Protein AF-T1C3K1-F1 (afdb_monomer_lite)

Foldseek 3Di:
DDDPPPDDDDDDDDDDDDDDDDDDDDDDDDDDDDDDDDDDDDDDDDPDDDDDDDDDDDPPPPDPVVDDDDDDCRVCVVCVCVPQVDDDPSSVVSVVVVVVVVVVVCVVVVVDVDDDWDQDPPRDIDD

Structure (mmCIF, N/CA/C/O backbone):
data_AF-T1C3K1-F1
#
_entry.id   AF-T1C3K1-F1
#
loop_
_atom_site.group_PDB
_atom_site.id
_atom_site.type_symbol
_atom_site.label_atom_id
_atom_site.label_alt_id
_atom_site.label_comp_id
_atom_site.label_asym_id
_atom_site.label_entity_id
_atom_site.label_seq_id
_atom_site.pdbx_PDB_ins_code
_atom_site.Cartn_x
_atom_site.Cartn_y
_atom_site.Cartn_z
_atom_site.occupancy
_atom_site.B_iso_or_equiv
_atom_site.auth_seq_id
_atom_site.auth_comp_id
_atom_site.auth_asym_id
_atom_site.auth_atom_id
_atom_site.pdbx_PDB_model_num
ATOM 1 N N . MET A 1 1 ? -3.202 -14.501 36.777 1.00 48.72 1 MET A N 1
ATOM 2 C CA . MET A 1 1 ? -2.554 -13.468 35.946 1.00 48.72 1 MET A CA 1
ATOM 3 C C . MET A 1 1 ? -1.063 -13.653 36.103 1.00 48.72 1 MET A C 1
ATOM 5 O O . MET A 1 1 ? -0.541 -13.315 37.153 1.00 48.72 1 MET A O 1
ATOM 9 N N . ASN A 1 2 ? -0.425 -14.287 35.120 1.00 43.59 2 ASN A N 1
ATOM 10 C CA . ASN A 1 2 ? 1.030 -14.353 35.027 1.00 43.59 2 ASN A CA 1
ATOM 11 C C . ASN A 1 2 ? 1.414 -13.533 33.800 1.00 43.59 2 ASN A C 1
ATOM 13 O O . ASN A 1 2 ? 1.020 -13.887 32.689 1.00 43.59 2 ASN A O 1
ATOM 17 N N . ASP A 1 3 ? 2.127 -12.434 34.025 1.00 54.56 3 ASP A N 1
ATOM 18 C CA . ASP A 1 3 ? 2.601 -11.555 32.965 1.00 54.56 3 ASP A CA 1
ATOM 19 C C . ASP A 1 3 ? 3.676 -12.254 32.135 1.00 54.56 3 ASP A C 1
ATOM 21 O O . ASP A 1 3 ? 4.715 -12.688 32.639 1.00 54.56 3 ASP A O 1
ATOM 25 N N . LEU A 1 4 ? 3.415 -12.328 30.831 1.00 58.00 4 LEU A N 1
ATOM 26 C CA . LEU A 1 4 ? 4.240 -12.989 29.820 1.00 58.00 4 LEU A CA 1
ATOM 27 C C . LEU A 1 4 ? 5.596 -12.288 29.568 1.00 58.00 4 LEU A C 1
ATOM 29 O O . LEU A 1 4 ? 6.382 -12.755 28.752 1.00 58.00 4 LEU A O 1
ATOM 33 N N . PHE A 1 5 ? 5.880 -11.175 30.256 1.00 58.09 5 PHE A N 1
ATOM 34 C CA . PHE A 1 5 ? 7.026 -10.296 29.985 1.00 58.09 5 PHE A CA 1
ATOM 35 C C . PHE A 1 5 ? 8.079 -10.235 31.098 1.00 58.09 5 PHE A C 1
ATOM 37 O O . PHE A 1 5 ? 9.056 -9.500 30.978 1.00 58.09 5 PHE A O 1
ATOM 44 N N . SER A 1 6 ? 7.958 -11.034 32.161 1.00 56.94 6 SER A N 1
ATOM 45 C CA . SER A 1 6 ? 8.904 -10.964 33.287 1.00 56.94 6 SER A CA 1
ATOM 46 C C . SER A 1 6 ? 10.234 -11.716 33.071 1.00 56.94 6 SER A C 1
ATOM 48 O O . SER A 1 6 ? 10.998 -11.868 34.023 1.00 56.94 6 SER A O 1
ATOM 50 N N . ALA A 1 7 ? 10.530 -12.194 31.856 1.00 63.53 7 ALA A N 1
ATOM 51 C CA . ALA A 1 7 ? 11.691 -13.051 31.578 1.00 63.53 7 ALA A CA 1
ATOM 52 C C . ALA A 1 7 ? 12.528 -12.630 30.354 1.00 63.53 7 ALA A C 1
ATOM 54 O O . ALA A 1 7 ? 13.121 -13.482 29.692 1.00 63.53 7 ALA A O 1
ATOM 55 N N . LEU A 1 8 ? 12.612 -11.332 30.041 1.00 63.31 8 LEU A N 1
ATOM 56 C CA . LEU A 1 8 ? 13.563 -10.865 29.028 1.00 63.31 8 LEU A CA 1
ATOM 57 C C . LEU A 1 8 ? 14.970 -10.705 29.651 1.00 63.31 8 LEU A C 1
ATOM 59 O O . LEU A 1 8 ? 15.097 -10.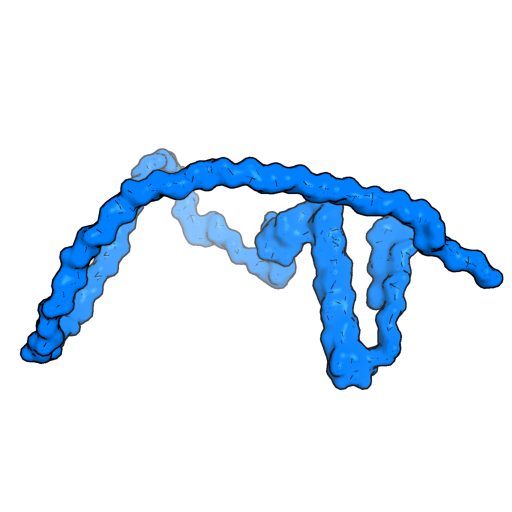026 30.674 1.00 63.31 8 LEU A O 1
ATOM 63 N N . PRO A 1 9 ? 16.035 -11.304 29.083 1.00 67.50 9 PRO A N 1
ATOM 64 C CA . PRO A 1 9 ? 17.399 -11.087 29.566 1.00 67.50 9 PRO A CA 1
ATOM 65 C C . PRO A 1 9 ? 17.841 -9.627 29.344 1.00 67.50 9 PRO A C 1
ATOM 67 O O . PRO A 1 9 ? 17.391 -8.990 28.389 1.00 67.50 9 PRO A O 1
ATOM 70 N N . PRO A 1 10 ? 18.731 -9.071 30.191 1.00 67.25 10 PRO A N 1
ATOM 71 C CA . PRO A 1 10 ? 19.179 -7.689 30.042 1.00 67.25 10 PRO A CA 1
ATOM 72 C C . PRO A 1 10 ? 19.986 -7.493 28.749 1.00 67.25 10 PRO A C 1
ATOM 74 O O . PRO A 1 10 ? 20.849 -8.306 28.413 1.00 67.25 10 PRO A O 1
ATOM 77 N N . SER A 1 11 ? 19.724 -6.383 28.053 1.00 66.56 11 SER A N 1
ATOM 78 C CA . SER A 1 11 ? 20.388 -5.991 26.804 1.00 66.56 11 SER A CA 1
ATOM 79 C C . SER A 1 11 ? 21.922 -5.944 26.919 1.00 66.56 11 SER A C 1
ATOM 81 O O . SER A 1 11 ? 22.454 -5.552 27.966 1.00 66.56 11 SER A O 1
ATOM 83 N N . PRO A 1 12 ? 22.667 -6.267 25.843 1.00 68.06 12 PRO A N 1
ATOM 84 C CA . PRO A 1 12 ? 24.121 -6.175 25.846 1.00 68.06 12 PRO A CA 1
ATOM 85 C C . PRO A 1 12 ? 24.580 -4.717 25.998 1.00 68.06 12 PRO A C 1
ATOM 87 O O . PRO A 1 12 ? 24.086 -3.807 25.330 1.00 68.06 12 PRO A O 1
ATOM 90 N N . ARG A 1 13 ? 25.550 -4.489 26.893 1.00 62.62 13 ARG A N 1
ATOM 91 C CA . ARG A 1 13 ? 26.183 -3.177 27.089 1.00 62.62 13 ARG A CA 1
ATOM 92 C C . ARG A 1 13 ? 26.956 -2.773 25.830 1.00 62.62 13 ARG A C 1
ATOM 94 O O . ARG A 1 13 ? 27.757 -3.547 25.315 1.00 62.62 13 ARG A O 1
ATOM 101 N N . LYS A 1 14 ? 26.736 -1.537 25.376 1.00 59.50 14 LYS A N 1
ATOM 102 C CA . LYS A 1 14 ? 27.467 -0.886 24.279 1.00 59.50 14 LYS A CA 1
ATOM 103 C C . LYS A 1 14 ? 28.976 -0.847 24.598 1.00 59.50 14 LYS A C 1
ATOM 105 O O . LYS A 1 14 ? 29.316 -0.476 25.725 1.00 59.50 14 LYS A O 1
ATOM 110 N N . PRO A 1 15 ? 29.882 -1.196 23.666 1.00 48.72 15 PRO A N 1
ATOM 111 C CA . PRO A 1 15 ? 31.314 -1.063 23.904 1.00 48.72 15 PRO A CA 1
ATOM 112 C C . PRO A 1 15 ? 31.710 0.415 24.023 1.00 48.72 15 PRO A C 1
ATOM 114 O O . PRO A 1 15 ? 31.140 1.290 23.365 1.00 48.72 15 PRO A O 1
ATOM 117 N N . ALA A 1 16 ? 32.660 0.677 24.921 1.00 50.53 16 ALA A N 1
ATOM 118 C CA . ALA A 1 16 ? 33.206 1.995 25.204 1.00 50.53 16 ALA A CA 1
ATOM 119 C C . ALA A 1 16 ? 33.883 2.585 23.958 1.00 50.53 16 ALA A C 1
ATOM 121 O O . ALA A 1 16 ? 34.608 1.893 23.250 1.00 50.53 16 ALA A O 1
ATOM 122 N N . ALA A 1 17 ? 33.635 3.869 23.698 1.00 52.22 17 ALA A N 1
ATOM 123 C CA . ALA A 1 17 ? 34.337 4.618 22.669 1.00 52.22 17 ALA A CA 1
ATOM 124 C C . ALA A 1 17 ? 35.766 4.917 23.141 1.00 52.22 17 ALA A C 1
ATOM 126 O O . ALA A 1 17 ? 35.960 5.643 24.121 1.00 52.22 17 ALA A O 1
ATOM 127 N N . ASP A 1 18 ? 36.752 4.375 22.431 1.00 48.53 18 ASP A N 1
ATOM 128 C CA . ASP A 1 18 ? 38.145 4.778 22.564 1.00 48.53 18 ASP A CA 1
ATOM 129 C C . ASP A 1 18 ? 38.300 6.241 22.130 1.00 48.53 18 ASP A C 1
ATOM 131 O O . ASP A 1 18 ? 37.883 6.656 21.046 1.00 48.53 18 ASP A O 1
ATOM 135 N N . LYS A 1 19 ? 38.890 7.048 23.015 1.00 54.03 19 LYS A N 1
ATOM 136 C CA . LYS A 1 19 ? 39.236 8.444 22.746 1.00 54.03 19 LYS A CA 1
ATOM 137 C C . LYS A 1 19 ? 40.440 8.484 21.803 1.00 54.03 19 LYS A C 1
ATOM 139 O O . LYS A 1 19 ? 41.572 8.351 22.261 1.00 54.03 19 LYS A O 1
ATOM 144 N N . LEU A 1 20 ? 40.207 8.717 20.512 1.00 45.25 20 LEU A N 1
ATOM 145 C CA . LEU A 1 20 ? 41.259 9.209 19.622 1.00 45.25 20 LEU A CA 1
ATOM 146 C C . LEU A 1 20 ? 41.530 10.695 19.896 1.00 45.25 20 LEU A C 1
ATOM 148 O O . LEU A 1 20 ? 40.610 11.494 20.078 1.00 45.25 20 LEU A O 1
ATOM 152 N N . GLY A 1 21 ? 42.819 11.022 19.982 1.00 38.00 21 GLY A N 1
ATOM 153 C CA . GLY A 1 21 ? 43.346 12.339 20.311 1.00 38.00 21 GLY A CA 1
ATOM 154 C C . GLY A 1 21 ? 42.974 13.412 19.290 1.00 38.00 21 GLY A C 1
ATOM 155 O O . GLY A 1 21 ? 42.881 13.163 18.092 1.00 38.00 21 GLY A O 1
ATOM 156 N N . ALA A 1 22 ? 42.763 14.623 19.799 1.00 40.75 22 ALA A N 1
ATOM 157 C CA . ALA A 1 22 ? 42.563 15.815 18.996 1.00 40.75 22 ALA A CA 1
ATOM 158 C C . ALA A 1 22 ? 43.926 16.390 18.585 1.00 40.75 22 ALA A C 1
ATOM 160 O O . ALA A 1 22 ? 44.582 17.067 19.382 1.00 40.75 22 ALA A O 1
ATOM 161 N N . ASP A 1 23 ? 44.329 16.142 17.342 1.00 46.31 23 ASP A N 1
ATOM 162 C CA . ASP A 1 23 ? 45.399 16.896 16.699 1.00 46.31 23 ASP A CA 1
ATOM 163 C C . ASP A 1 23 ? 44.871 18.270 16.268 1.00 46.31 23 ASP A C 1
ATOM 165 O O . ASP A 1 23 ? 43.846 18.410 15.599 1.00 46.31 23 ASP A O 1
ATOM 169 N N . LYS A 1 24 ? 45.578 19.309 16.718 1.00 51.16 24 LYS A N 1
ATOM 170 C CA . LYS A 1 24 ? 45.307 20.715 16.418 1.00 51.16 24 LYS A CA 1
ATOM 171 C C . LYS A 1 24 ? 45.640 21.001 14.953 1.00 51.16 24 LYS A C 1
ATOM 173 O O . LYS A 1 24 ? 46.810 20.978 14.583 1.00 51.16 24 LYS A O 1
ATOM 178 N N . LEU A 1 25 ? 44.638 21.378 14.164 1.00 43.81 25 LEU A N 1
ATOM 179 C CA . LEU A 1 25 ? 44.832 22.092 12.901 1.00 43.81 25 LEU A CA 1
ATOM 180 C C . LEU A 1 25 ? 44.427 23.558 13.081 1.00 43.81 25 LEU A C 1
ATOM 182 O O . LEU A 1 25 ? 43.422 23.872 13.719 1.00 43.81 25 LEU A O 1
ATOM 186 N N . GLY A 1 26 ? 45.309 24.436 12.606 1.00 37.72 26 GLY A N 1
ATOM 187 C CA . GLY A 1 26 ? 45.325 25.868 12.868 1.00 37.72 26 GLY A CA 1
ATOM 188 C C . GLY A 1 26 ? 44.129 26.623 12.298 1.00 37.72 26 GLY A C 1
ATOM 189 O O . GLY A 1 26 ? 43.558 26.266 11.273 1.00 37.72 26 GLY A O 1
ATOM 190 N N . ALA A 1 27 ? 43.771 27.695 13.000 1.00 42.59 27 ALA A N 1
ATOM 191 C CA . ALA A 1 27 ? 42.778 28.659 12.572 1.00 42.59 27 ALA A CA 1
ATOM 192 C C . ALA A 1 27 ? 43.425 29.686 11.633 1.00 42.59 27 ALA A C 1
ATOM 194 O O . ALA A 1 27 ? 44.086 30.617 12.102 1.00 42.59 27 ALA A O 1
ATOM 195 N N . ASP A 1 28 ? 43.197 29.542 10.330 1.00 45.34 28 ASP A N 1
ATOM 196 C CA . ASP A 1 28 ? 43.468 30.609 9.371 1.00 45.34 28 ASP A CA 1
ATOM 197 C C . ASP A 1 28 ? 42.272 31.563 9.308 1.00 45.34 28 ASP A C 1
ATOM 199 O O . ASP A 1 28 ? 41.138 31.206 8.983 1.00 45.34 28 ASP A O 1
ATOM 203 N N . LYS A 1 29 ? 42.556 32.810 9.688 1.00 50.88 29 LYS A N 1
ATOM 204 C CA . LYS A 1 29 ? 41.664 33.964 9.612 1.00 50.88 29 LYS A CA 1
ATOM 205 C C . LYS A 1 29 ? 41.372 34.289 8.147 1.00 50.88 29 LYS A C 1
ATOM 207 O O . LYS A 1 29 ? 42.271 34.732 7.437 1.00 50.88 29 LYS A O 1
ATOM 212 N N . LEU A 1 30 ? 40.111 34.197 7.736 1.00 42.41 30 LEU A N 1
ATOM 213 C CA . LEU A 1 30 ? 39.625 34.895 6.547 1.00 42.41 30 LEU A CA 1
ATOM 214 C C . LEU A 1 30 ? 38.936 36.188 6.984 1.00 42.41 30 LEU A C 1
ATOM 216 O O . LEU A 1 30 ? 37.973 36.182 7.750 1.00 42.41 30 LEU A O 1
ATOM 220 N N . GLY A 1 31 ? 39.540 37.297 6.559 1.00 39.09 31 GLY A N 1
ATOM 221 C CA . GLY A 1 31 ? 39.126 38.658 6.854 1.00 39.09 31 GLY A CA 1
ATOM 222 C C . GLY A 1 31 ? 37.792 39.020 6.212 1.00 39.09 31 GLY A C 1
ATOM 223 O O . GLY A 1 31 ? 37.418 38.520 5.155 1.00 39.09 31 GLY A O 1
ATOM 224 N N . ALA A 1 32 ? 37.083 39.911 6.895 1.00 47.97 32 ALA A N 1
ATOM 225 C CA . ALA A 1 32 ? 35.874 40.545 6.413 1.00 47.97 32 ALA A CA 1
ATOM 226 C C . ALA A 1 32 ? 36.235 41.666 5.430 1.00 47.97 32 ALA A C 1
ATOM 228 O O . ALA A 1 32 ? 36.778 42.682 5.857 1.00 47.97 32 ALA A O 1
ATOM 229 N N . ASP A 1 33 ? 35.865 41.515 4.157 1.00 46.38 33 ASP A N 1
ATOM 230 C CA . ASP A 1 33 ? 35.894 42.609 3.186 1.00 46.38 33 ASP A CA 1
ATOM 231 C C . ASP A 1 33 ? 34.503 42.859 2.585 1.00 46.38 33 ASP A C 1
ATOM 233 O O . ASP A 1 33 ? 33.977 42.117 1.763 1.00 46.38 33 ASP A O 1
ATOM 237 N N . LYS A 1 34 ? 33.913 43.936 3.114 1.00 46.38 34 LYS A N 1
ATOM 238 C CA . LYS A 1 34 ? 33.082 44.974 2.485 1.00 46.38 34 LYS A CA 1
ATOM 239 C C . LYS A 1 34 ? 32.177 44.577 1.308 1.00 46.38 34 LYS A C 1
ATOM 241 O O . LYS A 1 34 ? 32.596 44.471 0.162 1.00 46.38 34 LYS A O 1
ATOM 246 N N . LEU A 1 35 ? 30.878 44.592 1.613 1.00 41.00 35 LEU A N 1
ATOM 247 C CA . LEU A 1 35 ? 29.773 44.801 0.676 1.00 41.00 35 LEU A CA 1
ATOM 248 C C . LEU A 1 35 ? 29.954 46.125 -0.089 1.00 41.00 35 LEU A C 1
ATOM 250 O O . LEU A 1 35 ? 29.798 47.205 0.482 1.00 41.00 35 LEU A O 1
ATOM 254 N N . GLY A 1 36 ? 30.260 46.028 -1.382 1.00 37.62 36 GLY A N 1
ATOM 255 C CA . GLY A 1 36 ? 30.110 47.106 -2.355 1.00 37.62 36 GLY A CA 1
ATOM 256 C C . GLY A 1 36 ? 28.896 46.823 -3.233 1.00 37.62 36 GLY A C 1
ATOM 257 O O . GLY A 1 36 ? 28.858 45.811 -3.928 1.00 37.62 36 GLY A O 1
ATOM 258 N N . ALA A 1 37 ? 27.893 47.695 -3.168 1.00 49.09 37 ALA A N 1
ATOM 259 C CA . ALA A 1 37 ? 26.785 47.716 -4.112 1.00 49.09 37 ALA A CA 1
ATOM 260 C C . ALA A 1 37 ? 27.295 48.178 -5.482 1.00 49.09 37 ALA A C 1
ATOM 262 O O . ALA A 1 37 ? 27.999 49.181 -5.521 1.00 49.09 37 ALA A O 1
ATOM 263 N N . ASP A 1 38 ? 26.927 47.490 -6.570 1.00 41.66 38 ASP A N 1
ATOM 264 C CA . ASP A 1 38 ? 26.592 48.153 -7.836 1.00 41.66 38 ASP A CA 1
ATOM 265 C C . ASP A 1 38 ? 26.053 47.205 -8.929 1.00 41.66 38 ASP A C 1
ATOM 267 O O . ASP A 1 38 ? 26.684 46.227 -9.317 1.00 41.66 38 ASP A O 1
ATOM 271 N N . LYS A 1 39 ? 24.905 47.633 -9.478 1.00 44.22 39 LYS A N 1
ATOM 272 C CA . LYS A 1 39 ? 24.387 47.460 -10.853 1.00 44.22 39 LYS A CA 1
ATOM 273 C C . LYS A 1 39 ? 23.868 46.082 -11.299 1.00 44.22 39 LYS A C 1
ATOM 275 O O . LYS A 1 39 ? 24.585 45.250 -11.841 1.00 44.22 39 LYS A O 1
ATOM 280 N N . LEU A 1 40 ? 22.535 45.957 -11.239 1.00 42.75 40 LEU A N 1
ATOM 281 C CA . LEU A 1 40 ? 21.731 45.069 -12.086 1.00 42.75 40 LEU A CA 1
ATOM 282 C C . LEU A 1 40 ? 21.894 45.457 -13.568 1.00 42.75 40 LEU A C 1
ATOM 284 O O . LEU A 1 40 ? 21.326 46.451 -14.025 1.00 42.75 40 LEU A O 1
ATOM 288 N N . GLY A 1 41 ? 22.668 44.666 -14.311 1.00 39.25 41 GLY A N 1
ATOM 289 C CA . GLY A 1 41 ? 22.622 44.608 -15.771 1.00 39.25 41 GLY A CA 1
ATOM 290 C C . GLY A 1 41 ? 21.584 43.577 -16.219 1.00 39.25 41 GLY A C 1
ATOM 291 O O . GLY A 1 41 ? 21.486 42.502 -15.638 1.00 39.25 41 GLY A O 1
ATOM 292 N N . ALA A 1 42 ? 20.770 43.925 -17.214 1.00 51.00 42 ALA A N 1
ATOM 293 C CA . ALA A 1 42 ? 19.733 43.059 -17.762 1.00 51.00 42 ALA A CA 1
ATOM 294 C C . ALA A 1 42 ? 20.336 41.966 -18.663 1.00 51.00 42 ALA A C 1
ATOM 296 O O . ALA A 1 42 ? 20.776 42.260 -19.777 1.00 51.00 42 ALA A O 1
ATOM 297 N N . ASP A 1 43 ? 20.305 40.712 -18.210 1.00 49.72 43 ASP A N 1
ATOM 298 C CA . ASP A 1 43 ? 20.700 39.552 -19.011 1.00 49.72 43 ASP A CA 1
ATOM 299 C C . ASP A 1 43 ? 19.528 39.031 -19.859 1.00 49.72 43 ASP A C 1
ATOM 301 O O . ASP A 1 43 ? 18.441 38.715 -19.371 1.00 49.72 43 ASP A O 1
ATOM 305 N N . LYS A 1 44 ? 19.761 38.959 -21.173 1.00 48.62 44 LYS A N 1
ATOM 306 C CA . LYS A 1 44 ? 18.893 38.309 -22.169 1.00 48.62 44 LYS A CA 1
ATOM 307 C C . LYS A 1 44 ? 18.833 36.789 -21.926 1.00 48.62 44 LYS A C 1
ATOM 309 O O . LYS A 1 44 ? 19.833 36.218 -21.496 1.00 48.62 44 LYS A O 1
ATOM 314 N N . PRO A 1 45 ? 17.736 36.093 -22.284 1.00 42.59 45 PRO A N 1
ATOM 315 C CA . PRO A 1 45 ? 17.648 34.651 -22.083 1.00 42.59 45 PRO A CA 1
ATOM 316 C C . PRO A 1 45 ? 18.570 33.912 -23.066 1.00 42.59 45 PRO A C 1
ATOM 318 O O . PRO A 1 45 ? 18.422 34.022 -24.285 1.00 42.59 45 PRO A O 1
ATOM 321 N N . VAL A 1 46 ? 19.521 33.139 -22.534 1.00 49.06 46 VAL A N 1
ATOM 322 C CA . VAL A 1 46 ? 20.298 32.155 -23.299 1.00 49.06 46 VAL A CA 1
ATOM 323 C C . VAL A 1 46 ? 19.401 30.95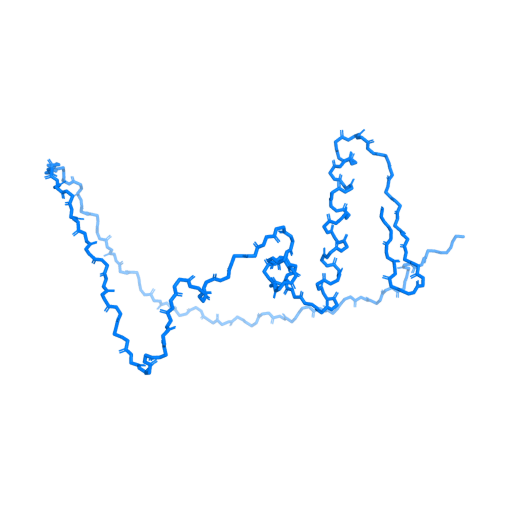2 -23.587 1.00 49.06 46 VAL A C 1
ATOM 325 O O . VAL A 1 46 ? 19.037 30.186 -22.698 1.00 49.06 46 VAL A O 1
ATOM 328 N N . ALA A 1 47 ? 19.036 30.787 -24.858 1.00 53.31 47 ALA A N 1
ATOM 329 C CA . ALA A 1 47 ? 18.471 29.551 -25.378 1.00 53.31 47 ALA A CA 1
ATOM 330 C C . ALA A 1 47 ? 19.594 28.503 -25.485 1.00 53.31 47 ALA A C 1
ATOM 332 O O . ALA A 1 47 ? 20.349 28.474 -26.457 1.00 53.31 47 ALA A O 1
ATOM 333 N N . GLY A 1 48 ? 19.737 27.664 -24.459 1.00 44.97 48 GLY A N 1
ATOM 334 C CA . GLY A 1 48 ? 20.640 26.515 -24.476 1.00 44.97 48 GLY A CA 1
ATOM 335 C C . GLY A 1 48 ? 20.014 25.340 -25.227 1.00 44.97 48 GLY A C 1
ATOM 336 O O . GLY A 1 48 ? 19.048 24.744 -24.761 1.00 44.97 48 GLY A O 1
ATOM 337 N N . LYS A 1 49 ? 20.563 24.996 -26.395 1.00 48.47 49 LYS A N 1
ATOM 338 C CA . LYS A 1 49 ? 20.252 23.756 -27.125 1.00 48.47 49 LYS A CA 1
ATOM 339 C C . LYS A 1 49 ? 20.734 22.544 -26.301 1.00 48.47 49 LYS A C 1
ATOM 341 O O . LYS A 1 49 ? 21.892 22.568 -25.881 1.00 48.47 49 LYS A O 1
ATOM 346 N N . PRO A 1 50 ? 19.924 21.490 -26.079 1.00 46.69 50 PRO A N 1
ATOM 347 C CA . PRO A 1 50 ? 20.388 20.315 -25.347 1.00 46.69 50 PRO A CA 1
ATOM 348 C C . PRO A 1 50 ? 21.499 19.584 -26.129 1.00 46.69 50 PRO A C 1
ATOM 350 O O . PRO A 1 50 ? 21.467 19.563 -27.366 1.00 46.69 50 PRO A O 1
ATOM 353 N N . PRO A 1 51 ? 22.502 19.011 -25.437 1.00 45.88 51 PRO A N 1
ATOM 354 C CA . PRO A 1 51 ? 23.634 18.354 -26.080 1.00 45.88 51 PRO A CA 1
ATOM 355 C C . PRO A 1 51 ? 23.188 17.080 -26.807 1.00 45.88 51 PRO A C 1
ATOM 357 O O . PRO A 1 51 ? 22.492 16.235 -26.251 1.00 45.88 51 PRO A O 1
ATOM 360 N N . ALA A 1 52 ? 23.605 16.948 -28.068 1.00 55.59 52 ALA A N 1
ATOM 361 C CA . ALA A 1 52 ? 23.330 15.783 -28.899 1.00 55.59 52 ALA A CA 1
ATOM 362 C C . ALA A 1 52 ? 24.087 14.554 -28.370 1.00 55.59 52 ALA A C 1
ATOM 364 O O . ALA A 1 52 ? 25.320 14.532 -28.360 1.00 55.59 52 ALA A O 1
ATOM 365 N N . ALA A 1 53 ? 23.349 13.527 -27.948 1.00 57.62 53 ALA A N 1
ATOM 366 C CA . ALA A 1 53 ? 23.909 12.224 -27.619 1.00 57.62 53 ALA A CA 1
ATOM 367 C C . ALA A 1 53 ? 24.358 11.506 -28.905 1.00 57.62 53 ALA A C 1
ATOM 369 O O . ALA A 1 53 ? 23.605 11.404 -29.873 1.00 57.62 53 ALA A O 1
ATOM 370 N N . LYS A 1 54 ? 25.603 11.016 -28.921 1.00 47.47 54 LYS A N 1
ATOM 371 C CA . LYS A 1 54 ? 26.149 10.167 -29.989 1.00 47.47 54 LYS A CA 1
ATOM 372 C C . LYS A 1 54 ? 25.484 8.789 -29.927 1.00 47.47 54 LYS A C 1
ATOM 374 O O . LYS A 1 54 ? 25.719 8.051 -28.976 1.00 47.47 54 LYS A O 1
ATOM 379 N N . ALA A 1 55 ? 24.704 8.438 -30.947 1.00 50.44 55 ALA A N 1
ATOM 380 C CA . ALA A 1 55 ? 24.193 7.086 -31.140 1.00 50.44 55 ALA A CA 1
ATOM 381 C C . ALA A 1 55 ? 25.278 6.209 -31.787 1.00 50.44 55 ALA A C 1
ATOM 383 O O . ALA A 1 55 ? 25.777 6.519 -32.868 1.00 50.44 55 ALA A O 1
ATOM 384 N N . THR A 1 56 ? 25.658 5.118 -31.125 1.00 47.59 56 THR A N 1
ATOM 385 C CA . THR A 1 56 ? 26.487 4.058 -31.713 1.00 47.59 56 THR A CA 1
ATOM 386 C C . THR A 1 56 ? 25.823 2.713 -31.456 1.00 47.59 56 THR A C 1
ATOM 388 O O . THR A 1 56 ? 25.784 2.274 -30.309 1.00 47.59 56 THR A O 1
ATOM 391 N N . GLY A 1 57 ? 25.355 2.060 -32.524 1.00 50.31 57 GLY A N 1
ATOM 392 C CA . GLY A 1 57 ? 24.966 0.647 -32.522 1.00 50.31 57 GLY A CA 1
ATOM 393 C C . GLY A 1 57 ? 23.609 0.381 -33.169 1.00 50.31 57 GLY A C 1
ATOM 394 O O . GLY A 1 57 ? 22.601 0.522 -32.499 1.00 50.31 57 GLY A O 1
ATOM 395 N N . GLY A 1 58 ? 23.626 -0.025 -34.447 1.00 54.09 58 GLY A N 1
ATOM 396 C CA . GLY A 1 58 ? 22.527 -0.675 -35.177 1.00 54.09 58 GLY A CA 1
ATOM 397 C C . GLY A 1 58 ? 21.183 0.055 -35.175 1.00 54.09 58 GLY A C 1
ATOM 398 O O . GLY A 1 58 ? 20.388 -0.139 -34.264 1.00 54.09 58 GLY A O 1
ATOM 399 N N . GL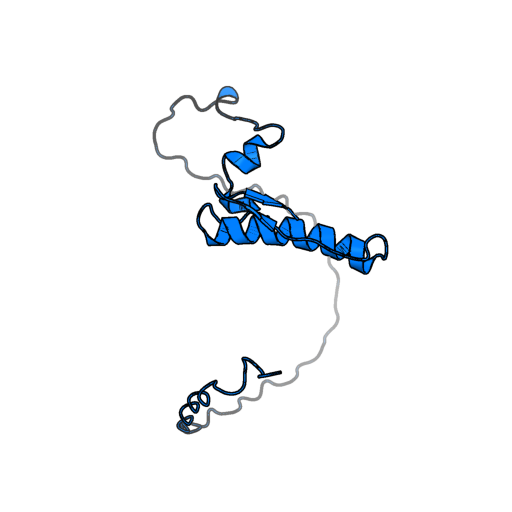U A 1 59 ? 20.889 0.811 -36.235 1.00 57.59 59 GLU A N 1
ATOM 400 C CA . GLU A 1 59 ? 19.520 1.238 -36.559 1.00 57.59 59 GLU A CA 1
ATOM 401 C C . GLU A 1 59 ? 18.673 -0.004 -36.895 1.00 57.59 59 GLU A C 1
ATOM 403 O O . GLU A 1 59 ? 18.450 -0.348 -38.052 1.00 57.59 59 GLU A O 1
ATOM 408 N N . ALA A 1 60 ? 18.233 -0.734 -35.871 1.00 68.06 60 ALA A N 1
ATOM 409 C CA . ALA A 1 60 ? 16.920 -1.346 -35.942 1.00 68.06 60 ALA A CA 1
ATOM 410 C C . ALA A 1 60 ? 15.921 -0.185 -36.020 1.00 68.06 60 ALA A C 1
ATOM 412 O O . ALA A 1 60 ? 16.096 0.796 -35.295 1.00 68.06 60 ALA A O 1
ATOM 413 N N . ASP A 1 61 ? 14.938 -0.281 -36.916 1.00 81.62 61 ASP A N 1
ATOM 414 C CA . ASP A 1 61 ? 13.855 0.692 -37.105 1.00 81.62 61 ASP A CA 1
ATOM 415 C C . ASP A 1 61 ? 13.094 0.929 -35.784 1.00 81.62 61 ASP A C 1
ATOM 417 O O . ASP A 1 61 ? 12.025 0.370 -35.560 1.00 81.62 61 ASP A O 1
ATOM 421 N N . TYR A 1 62 ? 13.648 1.740 -34.883 1.00 88.88 62 TYR A N 1
ATOM 422 C CA . TYR A 1 62 ? 12.966 2.209 -33.688 1.00 88.88 62 TYR A CA 1
ATOM 423 C C . TYR A 1 62 ? 12.075 3.376 -34.096 1.00 88.88 62 TYR A C 1
ATOM 425 O O . TYR A 1 62 ? 12.537 4.438 -34.521 1.00 88.88 62 TYR A O 1
ATOM 433 N N . SER A 1 63 ? 10.777 3.157 -33.998 1.00 92.00 63 SER A N 1
ATOM 434 C CA . SER A 1 63 ? 9.728 4.039 -34.479 1.00 92.00 63 SER A CA 1
ATOM 435 C C . SER A 1 63 ? 8.736 4.361 -33.361 1.00 92.00 63 SER A C 1
ATOM 437 O O . SER A 1 63 ? 8.770 3.794 -32.273 1.00 92.00 63 SER A O 1
ATOM 439 N N . ALA A 1 64 ? 7.778 5.249 -33.637 1.00 91.75 64 ALA A N 1
ATOM 440 C CA . ALA A 1 64 ? 6.706 5.559 -32.687 1.00 91.75 64 ALA A CA 1
ATOM 441 C C . ALA A 1 64 ? 5.861 4.331 -32.285 1.00 91.75 64 ALA A C 1
ATOM 443 O O . ALA A 1 64 ? 5.183 4.371 -31.264 1.00 91.75 64 ALA A O 1
ATOM 444 N N . ARG A 1 65 ? 5.889 3.250 -33.077 1.00 90.94 65 ARG A N 1
ATOM 445 C CA . ARG A 1 65 ? 5.168 2.001 -32.788 1.00 90.94 65 ARG A CA 1
ATOM 446 C C . ARG A 1 65 ? 5.813 1.183 -31.671 1.00 90.94 65 ARG A C 1
ATOM 448 O O . ARG A 1 65 ? 5.136 0.344 -31.092 1.00 90.94 65 ARG A O 1
ATOM 455 N N . ASP A 1 66 ? 7.086 1.435 -31.379 1.00 93.31 66 ASP A N 1
ATOM 456 C CA . ASP A 1 66 ? 7.853 0.730 -30.350 1.00 93.31 66 ASP A CA 1
ATOM 457 C C . ASP A 1 66 ? 7.677 1.360 -28.958 1.00 93.31 66 ASP A C 1
ATOM 459 O O . ASP A 1 66 ? 8.196 0.854 -27.964 1.00 93.31 66 ASP A O 1
ATOM 463 N N . ILE A 1 67 ? 6.928 2.465 -28.873 1.00 93.44 67 ILE A N 1
ATOM 464 C CA . ILE A 1 67 ? 6.562 3.110 -27.615 1.00 93.44 67 ILE A CA 1
ATOM 465 C C . ILE A 1 67 ? 5.253 2.497 -27.115 1.00 93.44 67 ILE A C 1
ATOM 467 O O . ILE A 1 67 ? 4.190 2.701 -27.702 1.00 93.44 67 ILE A O 1
ATOM 471 N N . GLU A 1 68 ? 5.330 1.779 -25.998 1.00 95.12 68 GLU A N 1
ATOM 472 C CA . GLU A 1 68 ? 4.167 1.225 -25.305 1.00 95.12 68 GLU A CA 1
ATOM 473 C C . GLU A 1 68 ? 3.668 2.209 -24.235 1.00 95.12 68 GLU A C 1
ATOM 475 O O . GLU A 1 68 ? 4.428 2.647 -23.369 1.00 95.12 68 GLU A O 1
ATOM 480 N N . VAL A 1 69 ? 2.375 2.540 -24.279 1.00 96.00 69 VAL A N 1
ATOM 481 C CA . VAL A 1 69 ? 1.691 3.255 -23.195 1.00 96.00 69 VAL A CA 1
ATOM 482 C C . VAL A 1 69 ? 0.923 2.230 -22.374 1.00 96.00 69 VAL A C 1
ATOM 484 O O . VAL A 1 69 ? 0.048 1.539 -22.889 1.00 96.00 69 VAL A O 1
ATOM 487 N N . LEU A 1 70 ? 1.268 2.126 -21.094 1.00 97.44 70 LEU A N 1
ATOM 488 C CA . LEU A 1 70 ? 0.603 1.234 -20.153 1.00 97.44 70 LEU A CA 1
ATOM 489 C C . LEU A 1 70 ? -0.576 1.964 -19.500 1.00 97.44 70 LEU A C 1
ATOM 491 O O . LEU A 1 70 ? -0.406 3.042 -18.932 1.00 97.44 70 LEU A O 1
ATOM 495 N N . GLU A 1 71 ? -1.763 1.366 -19.565 1.00 96.19 71 GLU A N 1
ATOM 496 C CA . GLU A 1 71 ? -3.001 1.955 -19.047 1.00 96.19 71 GLU A CA 1
ATOM 497 C C . GLU A 1 71 ? -3.450 1.306 -17.729 1.00 96.19 71 GLU A C 1
ATOM 499 O O . GLU A 1 71 ? -3.096 0.170 -17.398 1.00 96.19 71 GLU A O 1
ATOM 504 N N . GLY A 1 72 ? -4.263 2.032 -16.957 1.00 96.81 72 GLY A N 1
ATOM 505 C CA . GLY A 1 72 ? -4.803 1.542 -15.689 1.00 96.81 72 GLY A CA 1
ATOM 506 C C . GLY A 1 72 ? -3.705 1.165 -14.689 1.00 96.81 72 GLY A C 1
ATOM 507 O O . GLY A 1 72 ? -2.853 1.986 -14.357 1.00 96.81 72 GLY A O 1
ATOM 508 N N . LEU A 1 73 ? -3.736 -0.079 -14.198 1.00 97.31 73 LEU A N 1
ATOM 509 C CA . LEU A 1 73 ? -2.757 -0.613 -13.238 1.00 97.31 73 LEU A CA 1
ATOM 510 C C . LEU A 1 73 ? -1.617 -1.407 -13.891 1.00 97.31 73 LEU A C 1
ATOM 512 O O . LEU A 1 73 ? -0.764 -1.945 -13.183 1.00 97.31 73 LEU A O 1
ATOM 516 N N . GLU A 1 74 ? -1.559 -1.476 -15.221 1.00 97.75 74 GLU A N 1
ATOM 517 C CA . GLU A 1 74 ? -0.458 -2.151 -15.913 1.00 97.75 74 GLU A CA 1
ATOM 518 C C . GLU A 1 74 ? 0.929 -1.568 -15.583 1.00 97.75 74 GLU A C 1
ATOM 520 O O . GLU A 1 74 ? 1.843 -2.368 -15.362 1.00 97.75 74 GLU A O 1
ATOM 525 N N . PRO A 1 75 ? 1.121 -0.238 -15.424 1.00 97.50 75 PRO A N 1
ATOM 526 C CA . PRO A 1 75 ? 2.402 0.296 -14.956 1.00 97.50 75 PRO A CA 1
ATOM 527 C C . PRO A 1 75 ? 2.830 -0.276 -13.595 1.00 97.50 75 PRO A C 1
ATOM 529 O O . PRO A 1 75 ? 3.996 -0.619 -13.403 1.00 97.50 75 PRO A O 1
ATOM 532 N N . VAL A 1 76 ? 1.875 -0.434 -12.670 1.00 97.19 76 VAL A N 1
ATOM 533 C CA . VAL A 1 76 ? 2.112 -0.956 -11.313 1.00 97.19 76 VAL A CA 1
ATOM 534 C C . VAL A 1 76 ? 2.505 -2.425 -11.353 1.00 97.19 76 VAL A C 1
ATOM 536 O O . VAL A 1 76 ? 3.440 -2.842 -10.676 1.00 97.19 76 VAL A O 1
ATOM 539 N N . ARG A 1 77 ? 1.825 -3.211 -12.190 1.00 96.00 77 ARG A N 1
ATOM 540 C CA . ARG A 1 77 ? 2.080 -4.649 -12.329 1.00 96.00 77 ARG A CA 1
ATOM 541 C C . ARG A 1 77 ? 3.393 -4.953 -13.037 1.00 96.00 77 ARG A C 1
ATOM 543 O O . ARG A 1 77 ? 4.066 -5.908 -12.661 1.00 96.00 77 ARG A O 1
ATOM 550 N N . ARG A 1 78 ? 3.758 -4.166 -14.054 1.00 96.19 78 ARG A N 1
ATOM 551 C CA . ARG A 1 78 ? 5.016 -4.361 -14.793 1.00 96.19 78 ARG A CA 1
ATOM 552 C C . ARG A 1 78 ? 6.232 -3.849 -14.035 1.00 96.19 78 ARG A C 1
ATOM 554 O O . ARG A 1 78 ? 7.317 -4.406 -14.190 1.00 96.19 78 ARG A O 1
ATOM 561 N N . HIS A 1 79 ? 6.056 -2.827 -13.202 1.00 96.62 79 HIS A N 1
ATOM 562 C CA . HIS A 1 79 ? 7.146 -2.202 -12.456 1.00 96.62 79 HIS A CA 1
ATOM 563 C C . HIS A 1 79 ? 6.838 -2.093 -10.952 1.00 96.62 79 HIS A C 1
ATOM 565 O O . HIS A 1 79 ? 6.918 -0.997 -10.395 1.00 96.62 79 HIS A O 1
ATOM 571 N N . PRO A 1 80 ? 6.545 -3.209 -10.255 1.00 96.75 80 PRO A N 1
ATOM 572 C CA . PRO A 1 80 ? 6.083 -3.188 -8.863 1.00 96.75 80 PRO A CA 1
ATOM 573 C C . PRO A 1 80 ? 7.108 -2.576 -7.904 1.00 96.75 80 PRO A C 1
ATOM 575 O O . PRO A 1 80 ? 6.729 -1.893 -6.958 1.00 96.75 80 PRO A O 1
ATOM 578 N N . GLY A 1 81 ? 8.407 -2.721 -8.192 1.00 97.25 81 GLY A N 1
ATOM 579 C CA . GLY A 1 81 ? 9.474 -2.137 -7.376 1.00 97.25 81 GLY A CA 1
ATOM 580 C C . GLY A 1 81 ? 9.395 -0.614 -7.234 1.00 97.25 81 GLY A C 1
ATOM 581 O O . GLY A 1 81 ? 9.816 -0.077 -6.217 1.00 97.25 81 GLY A O 1
ATOM 582 N N . MET A 1 82 ? 8.810 0.084 -8.212 1.00 97.31 82 MET A N 1
ATOM 583 C CA . MET A 1 82 ? 8.614 1.534 -8.139 1.00 97.31 82 MET A CA 1
ATOM 584 C C . MET A 1 82 ? 7.487 1.935 -7.173 1.00 97.31 82 MET A C 1
ATOM 586 O O . MET A 1 82 ? 7.488 3.061 -6.688 1.00 97.31 82 MET A O 1
ATOM 590 N N . TYR A 1 83 ? 6.540 1.035 -6.899 1.00 96.44 83 TYR A N 1
ATOM 591 C CA . TYR A 1 83 ? 5.340 1.326 -6.111 1.00 96.44 83 TYR A CA 1
ATOM 592 C C . TYR A 1 83 ? 5.400 0.740 -4.701 1.00 96.44 83 TYR A C 1
ATOM 594 O O . TYR A 1 83 ? 5.012 1.410 -3.755 1.00 96.44 83 TYR A O 1
ATOM 602 N N . ILE A 1 84 ? 5.897 -0.492 -4.560 1.00 96.62 84 ILE A N 1
ATOM 603 C CA . ILE A 1 84 ? 5.918 -1.237 -3.287 1.00 96.62 84 ILE A CA 1
ATOM 604 C C . ILE A 1 84 ? 7.327 -1.692 -2.890 1.00 96.62 84 ILE A C 1
ATOM 606 O O . ILE A 1 84 ? 7.500 -2.618 -2.104 1.00 96.62 84 ILE A O 1
ATOM 610 N N . GLY A 1 85 ? 8.361 -1.104 -3.500 1.00 95.12 85 GLY A N 1
ATOM 611 C CA . GLY A 1 85 ? 9.763 -1.350 -3.150 1.00 95.12 85 GLY A CA 1
ATOM 612 C C . GLY A 1 85 ? 10.336 -2.704 -3.587 1.00 95.12 85 GLY A C 1
ATOM 613 O O . GLY A 1 85 ? 11.552 -2.877 -3.554 1.00 95.12 85 GLY A O 1
ATOM 614 N N . GLY A 1 86 ? 9.514 -3.648 -4.056 1.00 95.94 86 GLY A N 1
ATOM 615 C CA . GLY A 1 86 ? 9.989 -4.953 -4.514 1.00 95.94 86 GLY A CA 1
ATOM 616 C C . GLY A 1 86 ? 8.876 -5.951 -4.824 1.00 95.94 86 GLY A C 1
ATOM 617 O O . GLY A 1 86 ? 7.750 -5.579 -5.136 1.00 95.94 86 GLY A O 1
ATOM 618 N N . THR A 1 87 ? 9.221 -7.237 -4.771 1.00 96.62 87 THR A N 1
ATOM 619 C CA . THR A 1 87 ? 8.280 -8.376 -4.888 1.00 96.62 87 THR A CA 1
ATOM 620 C C . THR A 1 87 ? 8.620 -9.497 -3.898 1.00 96.62 87 THR A C 1
ATOM 622 O O . THR A 1 87 ? 8.188 -10.634 -4.063 1.00 96.62 87 THR A O 1
ATOM 625 N N . ASP A 1 88 ? 9.434 -9.182 -2.892 1.00 96.00 88 ASP A N 1
ATOM 626 C CA . ASP A 1 88 ? 9.829 -10.088 -1.821 1.00 96.00 88 ASP A CA 1
ATOM 627 C C . ASP A 1 88 ? 8.883 -9.967 -0.613 1.00 96.00 88 ASP A C 1
ATOM 629 O O . ASP A 1 88 ? 7.887 -9.237 -0.635 1.00 96.00 88 ASP A O 1
ATOM 633 N N . ASP A 1 89 ? 9.197 -10.684 0.464 1.00 95.69 89 ASP A N 1
ATOM 634 C CA . ASP A 1 89 ? 8.381 -10.696 1.682 1.00 95.69 89 ASP A CA 1
ATOM 635 C C . ASP A 1 89 ? 8.267 -9.304 2.333 1.00 95.69 89 ASP A C 1
ATOM 637 O O . ASP A 1 89 ? 7.243 -8.977 2.934 1.00 95.69 89 ASP A O 1
ATOM 641 N N . ALA A 1 90 ? 9.284 -8.449 2.179 1.00 95.75 90 ALA A N 1
ATOM 642 C CA . ALA A 1 90 ? 9.231 -7.076 2.672 1.00 95.75 90 ALA A CA 1
ATOM 643 C C . ALA A 1 90 ? 8.202 -6.245 1.891 1.00 95.75 90 ALA A C 1
ATOM 645 O O . ALA A 1 90 ? 7.412 -5.523 2.503 1.00 95.75 90 ALA A O 1
ATOM 646 N N . ALA A 1 91 ? 8.146 -6.400 0.566 1.00 96.31 91 ALA A N 1
ATOM 647 C CA . ALA A 1 91 ? 7.131 -5.758 -0.267 1.00 96.31 91 ALA A CA 1
ATOM 648 C C . ALA A 1 91 ? 5.703 -6.242 0.063 1.00 96.31 91 ALA A C 1
ATOM 650 O O . ALA A 1 91 ? 4.758 -5.451 0.026 1.00 96.31 91 ALA A O 1
ATOM 651 N N . LEU A 1 92 ? 5.529 -7.514 0.455 1.00 95.75 92 LEU A N 1
ATOM 652 C CA . LEU A 1 92 ? 4.236 -8.022 0.942 1.00 95.75 92 LEU A CA 1
ATOM 653 C C . LEU A 1 92 ? 3.800 -7.336 2.242 1.00 95.75 92 LEU A C 1
ATOM 655 O O . LEU A 1 92 ? 2.630 -6.982 2.394 1.00 95.75 92 LEU A O 1
ATOM 659 N N . HIS A 1 93 ? 4.728 -7.118 3.175 1.00 95.81 93 HIS A N 1
ATOM 660 C CA . HIS A 1 93 ? 4.442 -6.353 4.389 1.00 95.81 93 HIS A CA 1
ATOM 661 C C . HIS A 1 93 ? 4.178 -4.874 4.102 1.00 95.81 93 HIS A C 1
ATOM 663 O O . HIS A 1 93 ? 3.336 -4.282 4.774 1.00 95.81 93 HIS A O 1
ATOM 669 N N . HIS A 1 94 ? 4.825 -4.292 3.089 1.00 96.94 94 HIS A N 1
ATOM 670 C CA . HIS A 1 94 ? 4.542 -2.923 2.654 1.00 96.94 94 HIS A CA 1
ATOM 671 C C . HIS A 1 94 ? 3.102 -2.801 2.139 1.00 96.94 94 HIS A C 1
ATOM 673 O O . HIS A 1 94 ? 2.366 -1.941 2.608 1.00 96.94 94 HIS A O 1
ATOM 679 N N . LEU A 1 95 ? 2.635 -3.726 1.294 1.00 96.50 95 LEU A N 1
ATOM 680 C CA . LEU A 1 95 ? 1.229 -3.756 0.866 1.00 96.50 95 LEU A CA 1
ATOM 681 C C . LEU A 1 95 ? 0.248 -3.815 2.046 1.00 96.50 95 LEU A C 1
ATOM 683 O O . LEU A 1 95 ? -0.758 -3.112 2.045 1.00 96.50 95 LEU A O 1
ATOM 687 N N . ALA A 1 96 ? 0.538 -4.641 3.053 1.00 97.44 96 ALA A N 1
ATOM 688 C CA . ALA A 1 96 ? -0.281 -4.722 4.260 1.00 97.44 96 ALA A CA 1
ATOM 689 C C . ALA A 1 96 ? -0.291 -3.400 5.046 1.00 97.44 96 ALA A C 1
ATOM 691 O O . ALA A 1 96 ? -1.350 -2.973 5.504 1.00 97.44 96 ALA A O 1
ATOM 692 N N . ALA A 1 97 ? 0.874 -2.759 5.180 1.00 97.44 97 ALA A N 1
ATOM 693 C CA . ALA A 1 97 ? 1.016 -1.480 5.865 1.00 97.44 97 ALA A CA 1
ATOM 694 C C . ALA A 1 97 ? 0.206 -0.376 5.176 1.00 97.44 97 ALA A C 1
ATOM 696 O O . ALA A 1 97 ? -0.554 0.299 5.851 1.00 97.44 97 ALA A O 1
ATOM 697 N N . GLU A 1 98 ? 0.252 -0.267 3.846 1.00 98.06 98 GLU A N 1
ATOM 698 C CA . GLU A 1 98 ? -0.504 0.761 3.108 1.00 98.06 98 GLU A CA 1
ATOM 699 C C . GLU A 1 98 ? -2.025 0.644 3.321 1.00 98.06 98 GLU A C 1
ATOM 701 O O . GLU A 1 98 ? -2.734 1.644 3.435 1.00 98.06 98 GLU A O 1
ATOM 706 N N . ILE A 1 99 ? -2.566 -0.577 3.399 1.00 98.06 99 ILE A N 1
ATOM 707 C CA . ILE A 1 99 ? -3.998 -0.767 3.688 1.00 98.06 99 ILE A CA 1
ATOM 708 C C . ILE A 1 99 ? -4.310 -0.428 5.149 1.00 98.06 99 ILE A C 1
ATOM 710 O O . ILE A 1 99 ? -5.320 0.219 5.428 1.00 98.06 99 ILE A O 1
ATOM 714 N N . LEU A 1 100 ? -3.437 -0.831 6.074 1.00 98.31 100 LEU A N 1
ATOM 715 C CA . LEU A 1 100 ? -3.580 -0.507 7.490 1.00 98.31 100 LEU A CA 1
ATOM 716 C C . LEU A 1 100 ? -3.492 1.002 7.749 1.00 98.31 100 LEU A C 1
ATOM 718 O O . LEU A 1 100 ? -4.249 1.510 8.570 1.00 98.31 100 LEU A O 1
ATOM 722 N N . ASP A 1 101 ? -2.621 1.713 7.038 1.00 98.31 101 ASP A N 1
ATOM 723 C CA . ASP A 1 101 ? -2.445 3.159 7.157 1.00 98.31 101 ASP A CA 1
ATOM 724 C C . ASP A 1 101 ? -3.704 3.900 6.686 1.00 98.31 101 ASP A C 1
ATOM 726 O O . ASP A 1 101 ? -4.201 4.764 7.403 1.00 98.31 101 ASP A O 1
ATOM 730 N N . ASN A 1 102 ? -4.322 3.476 5.574 1.00 98.25 102 ASN A N 1
ATOM 731 C CA . ASN A 1 102 ? -5.624 4.011 5.154 1.00 98.25 102 ASN A CA 1
ATOM 732 C C . ASN A 1 102 ? -6.721 3.766 6.210 1.00 98.25 102 ASN A C 1
ATOM 734 O O . ASN A 1 102 ? -7.533 4.647 6.489 1.00 98.25 102 ASN A O 1
ATOM 738 N N . ALA A 1 103 ? -6.752 2.578 6.824 1.00 98.44 103 ALA A N 1
ATOM 739 C CA . ALA A 1 103 ? -7.690 2.292 7.912 1.00 98.44 103 ALA A CA 1
ATOM 740 C C . ALA A 1 103 ? -7.395 3.146 9.161 1.00 98.44 103 ALA A C 1
ATOM 742 O O . ALA A 1 103 ? -8.316 3.579 9.862 1.00 98.44 103 ALA A O 1
ATOM 743 N N . MET A 1 104 ? -6.116 3.417 9.435 1.00 98.50 104 MET A N 1
ATOM 744 C CA . MET A 1 104 ? -5.688 4.282 10.528 1.00 98.50 104 MET A CA 1
ATOM 745 C C . MET A 1 104 ? -6.081 5.739 10.293 1.00 98.50 104 MET A C 1
ATOM 747 O O . MET A 1 104 ? -6.526 6.384 11.243 1.00 98.50 104 MET A O 1
ATOM 751 N N . ASP A 1 105 ? -6.000 6.238 9.061 1.00 98.44 105 ASP A N 1
ATOM 752 C CA . ASP A 1 105 ? -6.449 7.586 8.709 1.00 98.44 105 ASP A CA 1
ATOM 753 C C . ASP A 1 105 ? -7.935 7.787 9.044 1.00 98.44 105 ASP A C 1
ATOM 755 O O . ASP A 1 105 ? -8.302 8.787 9.667 1.00 98.44 105 ASP A O 1
ATOM 759 N N . GLU A 1 106 ? -8.789 6.804 8.747 1.00 98.62 106 GLU A N 1
ATOM 760 C CA . GLU A 1 106 ? -10.214 6.857 9.101 1.00 98.62 106 GLU A CA 1
ATOM 761 C C . GLU A 1 106 ? -10.451 6.802 10.617 1.00 98.62 106 GLU A C 1
ATOM 763 O O . GLU A 1 106 ? -11.354 7.462 11.145 1.00 98.62 106 GLU A O 1
ATOM 768 N N . ALA A 1 107 ? -9.633 6.041 11.346 1.00 98.31 107 ALA A N 1
ATOM 769 C CA . ALA A 1 107 ? -9.705 5.994 12.803 1.00 98.31 107 ALA A CA 1
ATOM 770 C C . ALA A 1 107 ? -9.266 7.324 13.438 1.00 98.31 107 ALA A C 1
ATOM 772 O O . ALA A 1 107 ? -9.927 7.826 14.349 1.00 98.31 107 ALA A O 1
ATOM 773 N N . VAL A 1 108 ? -8.194 7.938 12.930 1.00 98.25 108 VAL A N 1
ATOM 774 C CA . VAL A 1 108 ? -7.705 9.253 13.374 1.00 98.25 108 VAL A CA 1
ATOM 775 C C . VAL A 1 108 ? -8.702 10.361 13.027 1.00 98.25 108 VAL A C 1
ATOM 777 O O . VAL A 1 108 ? -8.901 11.274 13.832 1.00 98.25 108 VAL A O 1
ATOM 780 N N . ALA A 1 109 ? -9.382 10.264 11.882 1.00 98.38 109 ALA A N 1
ATOM 781 C CA . ALA A 1 109 ? -10.479 11.157 11.508 1.00 98.38 109 ALA A CA 1
ATOM 782 C C . ALA A 1 109 ? -11.751 10.957 12.361 1.00 98.38 109 ALA A C 1
ATOM 784 O O . ALA A 1 109 ? -12.658 11.790 12.320 1.00 98.38 109 ALA A O 1
ATOM 785 N N . GLY A 1 110 ? -11.822 9.884 13.158 1.00 98.12 110 GLY A N 1
ATOM 786 C CA . GLY A 1 110 ? -12.965 9.553 14.010 1.00 98.12 110 GLY A CA 1
ATOM 787 C C . GLY A 1 110 ? -14.128 8.885 13.271 1.00 98.12 110 GLY A C 1
ATOM 788 O O . GLY A 1 110 ? -15.227 8.802 13.822 1.00 98.12 110 GLY A O 1
ATOM 789 N N . HIS A 1 111 ? -13.913 8.417 12.039 1.00 98.38 111 HIS A N 1
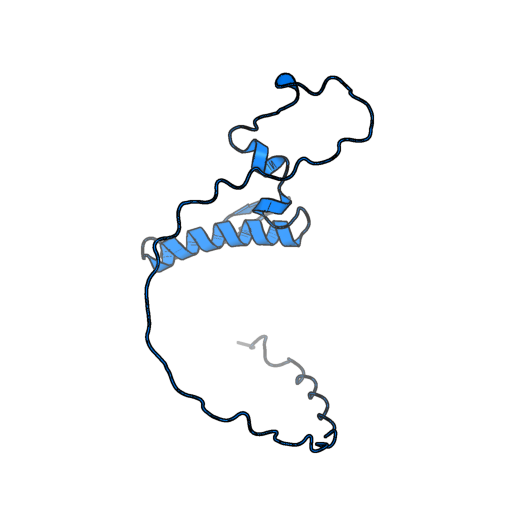ATOM 790 C CA . HIS A 1 111 ? -14.904 7.671 11.258 1.00 98.38 111 HIS A CA 1
ATOM 791 C C . HIS A 1 111 ? -14.907 6.173 11.586 1.00 98.38 111 HIS A C 1
ATOM 793 O O . HIS A 1 111 ? -15.940 5.516 11.449 1.00 98.38 111 HIS A O 1
ATOM 799 N N . ALA A 1 112 ? -13.779 5.644 12.065 1.00 98.06 112 ALA A N 1
ATOM 800 C CA . ALA A 1 112 ? -13.652 4.287 12.582 1.00 98.06 112 ALA A CA 1
ATOM 801 C C . ALA A 1 112 ? -13.263 4.298 14.069 1.00 98.06 112 ALA A C 1
ATOM 803 O O . ALA A 1 112 ? -12.571 5.193 14.546 1.00 98.06 112 ALA A O 1
ATOM 804 N N . SER A 1 113 ? -13.711 3.289 14.818 1.00 97.81 113 SER A N 1
ATOM 805 C CA . SER A 1 113 ? -13.384 3.117 16.245 1.00 97.81 113 SER A CA 1
ATOM 806 C C . SER A 1 113 ? -12.599 1.838 16.544 1.00 97.81 113 SER A C 1
ATOM 808 O O . SER A 1 113 ? -12.094 1.672 17.654 1.00 97.81 113 SER A O 1
ATOM 810 N N . ALA A 1 114 ? -12.491 0.943 15.564 1.00 97.94 114 ALA A N 1
ATOM 811 C CA . ALA A 1 114 ? -11.741 -0.300 15.637 1.00 97.94 114 ALA A CA 1
ATOM 812 C C . ALA A 1 114 ? -11.226 -0.673 14.241 1.00 97.94 114 ALA A C 1
ATOM 814 O O . ALA A 1 114 ? -11.875 -0.365 13.243 1.00 97.94 114 ALA A O 1
ATOM 815 N N . ILE A 1 115 ? -10.082 -1.355 14.202 1.00 98.25 115 ILE A N 1
ATOM 816 C CA . ILE A 1 115 ? -9.508 -1.971 13.002 1.00 98.25 115 ILE A CA 1
ATOM 817 C C . ILE A 1 115 ? -9.278 -3.441 13.339 1.00 98.25 115 ILE A C 1
ATOM 819 O O . ILE A 1 115 ? -8.666 -3.747 14.366 1.00 98.25 115 ILE A O 1
ATOM 823 N N . GLU A 1 116 ? -9.788 -4.345 12.509 1.00 98.19 116 GLU A N 1
ATOM 824 C CA . GLU A 1 116 ? -9.682 -5.788 12.716 1.00 98.19 116 GLU A CA 1
ATOM 825 C C . GLU A 1 116 ? -8.772 -6.394 11.654 1.00 98.19 116 GLU A C 1
ATOM 827 O O . GLU A 1 116 ? -9.045 -6.294 10.469 1.00 98.19 116 GLU A O 1
ATOM 832 N N . VAL A 1 117 ? -7.702 -7.067 12.078 1.00 98.06 117 VAL A N 1
ATOM 833 C CA . VAL A 1 117 ? -6.744 -7.680 11.153 1.00 98.06 117 VAL A CA 1
ATOM 834 C C . VAL A 1 117 ? -6.779 -9.194 11.302 1.00 98.06 117 VAL A C 1
ATOM 836 O O . VAL A 1 117 ? -6.537 -9.724 12.388 1.00 98.06 117 VAL A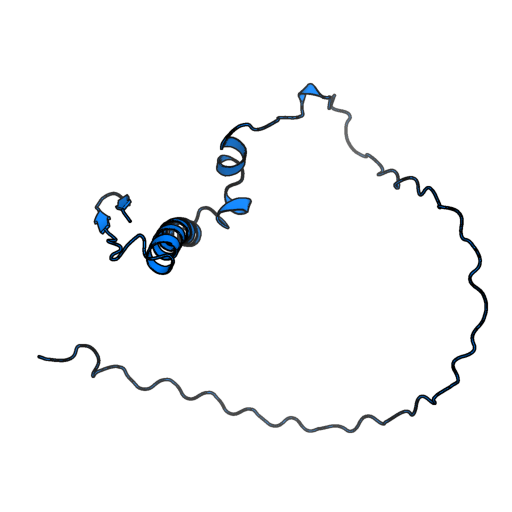 O 1
ATOM 839 N N . THR A 1 118 ? -7.036 -9.898 10.201 1.00 98.19 118 THR A N 1
ATOM 840 C CA . THR A 1 118 ? -7.083 -11.364 10.150 1.00 98.19 118 THR A CA 1
ATOM 841 C C . THR A 1 118 ? -6.133 -11.905 9.090 1.00 98.19 118 THR A C 1
ATOM 843 O O . THR A 1 118 ? -6.233 -11.558 7.915 1.00 98.19 118 THR A O 1
ATOM 846 N N . LEU A 1 119 ? -5.249 -12.821 9.496 1.00 97.44 119 LEU A N 1
ATOM 847 C CA . LEU A 1 119 ? -4.434 -13.623 8.586 1.00 97.44 119 LEU A CA 1
ATOM 848 C C . LEU A 1 119 ? -5.028 -15.031 8.473 1.00 97.44 119 LEU A C 1
ATOM 850 O O . LEU A 1 119 ? -4.939 -15.838 9.400 1.00 97.44 119 LEU A O 1
ATOM 854 N N . ALA A 1 120 ? -5.638 -15.317 7.329 1.00 97.81 120 ALA A N 1
ATOM 855 C CA . ALA A 1 120 ? -6.223 -16.609 7.014 1.00 97.81 120 ALA A CA 1
ATOM 856 C C . ALA A 1 120 ? -5.224 -17.527 6.288 1.00 97.81 120 ALA A C 1
ATOM 858 O O . ALA A 1 120 ? -4.175 -17.114 5.785 1.00 97.81 120 ALA A O 1
ATOM 859 N N . THR A 1 121 ? -5.567 -18.812 6.213 1.00 97.38 121 THR A N 1
ATOM 860 C CA . THR A 1 121 ? -4.807 -19.795 5.432 1.00 97.38 121 THR A CA 1
ATOM 861 C C . THR A 1 121 ? -4.731 -19.393 3.961 1.00 97.38 121 THR A C 1
ATOM 863 O O . THR A 1 121 ? -5.694 -18.854 3.423 1.00 97.38 121 THR A O 1
ATOM 866 N N . GLY A 1 122 ? -3.627 -19.720 3.286 1.00 95.56 122 GLY A N 1
ATOM 867 C CA . GLY A 1 122 ? -3.443 -19.387 1.869 1.00 95.56 122 GLY A CA 1
ATOM 868 C C . GLY A 1 122 ? -2.966 -17.955 1.622 1.00 95.56 122 GLY A C 1
ATOM 869 O O . GLY A 1 122 ? -3.202 -17.428 0.543 1.00 95.56 122 GLY A O 1
ATOM 870 N N . ASN A 1 123 ? -2.299 -17.341 2.605 1.00 93.38 123 ASN A N 1
ATOM 871 C CA . ASN A 1 123 ? -1.727 -15.991 2.529 1.00 93.38 123 ASN A CA 1
ATOM 872 C C . ASN A 1 123 ? -2.775 -14.907 2.230 1.00 93.38 123 ASN A C 1
ATOM 874 O O . ASN A 1 123 ? -2.505 -13.943 1.516 1.00 93.38 123 ASN A O 1
ATOM 878 N N . PHE A 1 124 ? -3.968 -15.061 2.805 1.00 96.50 124 PHE A N 1
ATOM 879 C CA . PHE A 1 124 ? -5.020 -14.054 2.735 1.00 96.50 124 PHE A CA 1
ATOM 880 C C . PHE A 1 124 ? -4.986 -13.173 3.979 1.00 96.50 124 PHE A C 1
ATOM 882 O O . PHE A 1 124 ? -5.193 -13.654 5.092 1.00 96.50 124 PHE A O 1
ATOM 889 N N . LEU A 1 125 ? -4.744 -11.882 3.773 1.00 97.06 125 LEU A N 1
ATOM 890 C CA . LE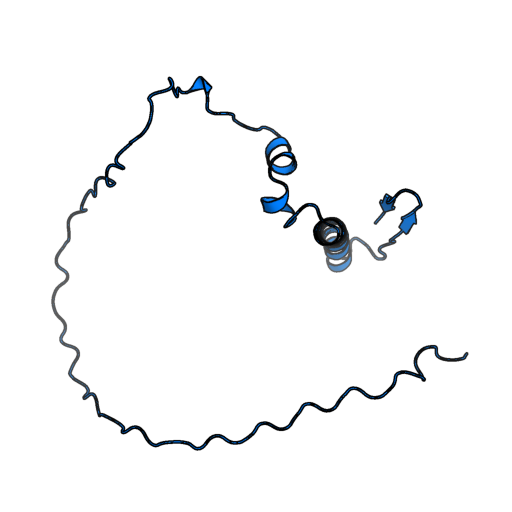U A 1 125 ? -4.838 -10.850 4.797 1.00 97.06 125 LEU A CA 1
ATOM 891 C C . LEU A 1 125 ? -6.134 -10.059 4.596 1.00 97.06 125 LEU A C 1
ATOM 893 O O . LEU A 1 125 ? -6.450 -9.654 3.479 1.00 97.06 125 LEU A O 1
ATOM 897 N N . THR A 1 126 ? -6.882 -9.848 5.673 1.00 97.94 126 THR A N 1
ATOM 898 C CA . THR A 1 126 ? -8.044 -8.951 5.730 1.00 97.94 126 THR A CA 1
ATOM 899 C C . THR A 1 126 ? -7.788 -7.913 6.815 1.00 97.94 126 THR A C 1
ATOM 901 O O . THR A 1 126 ? -7.305 -8.279 7.887 1.00 97.94 126 THR A O 1
ATOM 904 N N . ILE A 1 127 ? -8.059 -6.647 6.503 1.00 97.38 127 ILE A N 1
ATOM 905 C CA . ILE A 1 127 ? -7.949 -5.468 7.375 1.00 97.38 127 ILE A CA 1
ATOM 906 C C . ILE A 1 127 ? -9.289 -4.733 7.302 1.00 97.38 127 ILE A C 1
ATOM 908 O O . ILE A 1 127 ? -9.859 -4.732 6.183 1.00 97.38 127 ILE A O 1
#

Secondary structure (DSSP, 8-state):
---TTTTPPPPPPPPPPP------------------------PPP---PPPPP---S------GGG-PPP-TTHHHHH-THHHHS-SSHHHHHHHHHHHHHHHHHHHHTTS-S----EEETTTEEE-

Sequence (127 aa):
MNDLFSALPPSPRKPAADKLGADKLGADKLGADKLGADKLGADKPVAGKPPAAKATGGEADYSARDIEVLEGLEPVRRHPGMYIGGTDDAALHHLAAEILDNAMDEAVAGHASAIEVTLATGNFLTI

Radius of gyration: 30.84 Å; chains: 1; bounding box: 60×68×73 Å

Organism: NCBI:txid410659

pLDDT: mean 74.66, std 23.75, range [37.62, 98.62]

InterPro domains:
  IPR036890 Histidine kinase/HSP90-like ATPase superfamily [G3DSA:3.30.565.10] (60-127)
  IPR036890 Histidine kinase/HSP90-like ATPase superfamily [SSF55874] (62-127)